Protein AF-A0A960VR38-F1 (afdb_monomer_lite)

Secondary structure (DSSP, 8-state):
----SHHHHHHHHHHHHHHHHHTT--B-HHHHHHHHT--HHHHHHHHHTT-S-GGGB--HHHHHHHHHHHHHHHHHHHHHH-----------------------

Radius of gyration: 27.49 Å; chains: 1; bounding box: 58×76×52 Å

Foldseek 3Di:
DDQPDLVSLLVQLVVVLVVCVVVVHAAALVRSCVVSVPDSVSVVVCLVVVVDDLVSHPDPVSVVVVVVVVVVVVVVVVVVVPPPPDDDDDPDDDDPDDDDDDDD

pLDDT: mean 75.46, std 16.1, range [42.16, 93.69]

Structure (mmCIF, N/CA/C/O backbone):
data_AF-A0A960VR38-F1
#
_entry.id   AF-A0A960VR38-F1
#
loop_
_atom_site.group_PDB
_atom_site.id
_atom_site.type_symbol
_atom_site.label_atom_id
_atom_site.label_alt_id
_atom_site.label_comp_id
_atom_site.label_asym_id
_atom_site.label_entity_id
_atom_site.label_seq_id
_atom_site.pdbx_PDB_ins_code
_atom_site.Cartn_x
_atom_site.Cartn_y
_atom_site.Cartn_z
_atom_site.occupancy
_atom_site.B_iso_or_equiv
_atom_site.auth_seq_id
_atom_site.auth_comp_id
_atom_site.auth_asym_id
_atom_site.auth_atom_id
_atom_site.pdbx_PDB_model_num
ATOM 1 N N . MET A 1 1 ? 5.963 18.572 -8.822 1.00 54.88 1 MET A N 1
ATOM 2 C CA . MET A 1 1 ? 4.547 18.252 -9.107 1.00 54.88 1 MET A CA 1
ATOM 3 C C . MET A 1 1 ? 3.720 18.772 -7.946 1.00 54.88 1 MET A C 1
ATOM 5 O O . MET A 1 1 ? 3.978 18.352 -6.828 1.00 54.88 1 MET A O 1
ATOM 9 N N . GLU A 1 2 ? 2.784 19.692 -8.176 1.00 61.66 2 GLU A N 1
ATOM 10 C CA . GLU A 1 2 ? 1.791 20.057 -7.157 1.00 61.66 2 GLU A CA 1
ATOM 11 C C . GLU A 1 2 ? 0.572 19.142 -7.289 1.00 61.66 2 GLU A C 1
ATOM 13 O O . GLU A 1 2 ? 0.011 18.993 -8.374 1.00 61.66 2 GLU A O 1
ATOM 18 N N . PHE A 1 3 ? 0.166 18.504 -6.191 1.00 67.44 3 PHE A N 1
ATOM 19 C CA . PHE A 1 3 ? -1.055 17.703 -6.147 1.00 67.44 3 PHE A CA 1
ATOM 20 C C . PHE A 1 3 ? -2.203 18.573 -5.634 1.00 67.44 3 PHE A C 1
ATOM 22 O O . PHE A 1 3 ? -2.229 18.922 -4.456 1.00 67.44 3 PHE A O 1
ATOM 29 N N . SER A 1 4 ? -3.187 18.865 -6.484 1.00 66.81 4 SER A N 1
ATOM 30 C CA . SER A 1 4 ? -4.321 19.749 -6.163 1.00 66.81 4 SER A CA 1
ATOM 31 C C . SER A 1 4 ? -5.341 19.161 -5.166 1.00 66.81 4 SER A C 1
ATOM 33 O O . SER A 1 4 ? -6.364 19.783 -4.897 1.00 66.81 4 SER A O 1
ATOM 35 N N . GLY A 1 5 ? -5.098 17.969 -4.601 1.00 77.44 5 GLY A N 1
ATOM 36 C CA . GLY A 1 5 ? -5.953 17.380 -3.568 1.00 77.44 5 GLY A CA 1
ATOM 37 C C . GLY A 1 5 ? -5.690 15.894 -3.273 1.00 77.44 5 GLY A C 1
ATOM 38 O O . GLY A 1 5 ? -4.883 15.247 -3.946 1.00 77.44 5 GLY A O 1
ATOM 39 N N . PRO A 1 6 ? -6.395 15.310 -2.281 1.00 79.38 6 PRO A N 1
ATOM 40 C CA . PRO A 1 6 ? -6.220 13.908 -1.883 1.00 79.38 6 PRO A CA 1
ATOM 41 C C . PRO A 1 6 ? -6.603 12.914 -2.992 1.00 79.38 6 PRO A C 1
ATOM 43 O O . PRO A 1 6 ? -5.994 11.853 -3.112 1.00 79.38 6 PRO A O 1
ATOM 46 N N . LYS A 1 7 ? -7.564 13.265 -3.858 1.00 82.88 7 LYS A N 1
ATOM 47 C CA . LYS A 1 7 ? -7.958 12.428 -5.005 1.00 82.88 7 LYS A CA 1
ATOM 48 C C . LYS A 1 7 ? -6.848 12.302 -6.054 1.00 82.88 7 LYS A C 1
ATOM 50 O O . LYS A 1 7 ? -6.682 11.223 -6.618 1.00 82.88 7 LYS A O 1
ATOM 55 N N . ASP A 1 8 ? -6.075 13.362 -6.287 1.00 88.12 8 ASP A N 1
ATOM 56 C CA . ASP A 1 8 ? -4.945 13.340 -7.224 1.00 88.12 8 ASP A CA 1
ATOM 57 C C . ASP A 1 8 ? -3.790 12.490 -6.697 1.00 88.12 8 ASP A C 1
ATOM 59 O O . ASP A 1 8 ? -3.260 11.662 -7.437 1.00 88.12 8 ASP A O 1
ATOM 63 N N . LYS A 1 9 ? -3.479 12.605 -5.400 1.00 89.38 9 LYS A N 1
ATOM 64 C CA . LYS A 1 9 ? -2.496 11.740 -4.728 1.00 89.38 9 LYS A CA 1
ATOM 65 C C . LYS A 1 9 ? -2.875 10.264 -4.846 1.00 89.38 9 LYS A C 1
ATOM 67 O O . LYS A 1 9 ? -2.063 9.451 -5.275 1.00 89.38 9 LYS A O 1
ATOM 72 N N . LEU A 1 10 ? -4.132 9.922 -4.554 1.00 91.25 10 LEU A N 1
ATOM 73 C CA . LEU A 1 10 ? -4.627 8.550 -4.683 1.00 91.25 10 LEU A CA 1
ATOM 74 C C . LEU A 1 10 ? -4.523 8.028 -6.123 1.00 91.25 10 LEU A C 1
ATOM 76 O O . LEU A 1 10 ? -4.101 6.894 -6.342 1.00 91.25 10 LEU A O 1
ATOM 80 N N . ARG A 1 11 ? -4.916 8.843 -7.110 1.00 92.56 11 ARG A N 1
ATOM 81 C CA . ARG A 1 11 ? -4.829 8.483 -8.533 1.00 92.56 11 ARG A CA 1
ATOM 82 C C . ARG A 1 11 ? -3.384 8.202 -8.938 1.00 92.56 11 ARG A C 1
ATOM 84 O O . ARG A 1 11 ? -3.119 7.208 -9.605 1.00 92.56 11 ARG A O 1
ATOM 91 N N . HIS A 1 12 ? -2.463 9.054 -8.499 1.00 92.31 12 HIS A N 1
ATOM 92 C CA . HIS A 1 12 ? -1.040 8.911 -8.769 1.00 92.31 12 HIS A CA 1
ATOM 93 C C . HIS A 1 12 ? -0.462 7.623 -8.163 1.00 92.31 12 HIS A C 1
ATOM 95 O O . HIS A 1 12 ? 0.145 6.836 -8.886 1.00 92.31 12 HIS A O 1
ATOM 101 N N . LEU A 1 13 ? -0.748 7.347 -6.884 1.00 91.94 13 LEU A N 1
ATOM 102 C CA . LEU A 1 13 ? -0.332 6.111 -6.207 1.00 91.94 13 LEU A CA 1
ATOM 103 C C . LEU A 1 13 ? -0.855 4.861 -6.928 1.00 91.94 13 LEU A C 1
ATOM 105 O O . LEU A 1 13 ? -0.105 3.915 -7.159 1.00 91.94 13 LEU A O 1
ATOM 109 N N . LYS A 1 14 ? -2.129 4.866 -7.341 1.00 92.38 14 LYS A N 1
ATOM 110 C CA . LYS A 1 14 ? -2.731 3.750 -8.088 1.00 92.38 14 LYS A CA 1
ATOM 111 C C . LYS A 1 14 ? -2.063 3.508 -9.435 1.00 92.38 14 LYS A C 1
ATOM 113 O O . LYS A 1 14 ? -1.894 2.351 -9.809 1.00 92.38 14 LYS A O 1
ATOM 118 N N . ASN A 1 15 ? -1.702 4.569 -10.152 1.00 93.69 15 ASN A N 1
ATOM 119 C CA . ASN A 1 15 ? -0.999 4.435 -11.424 1.00 93.69 15 ASN A CA 1
ATOM 120 C C . ASN A 1 15 ? 0.372 3.787 -11.216 1.00 93.69 15 ASN A C 1
ATOM 122 O O . ASN A 1 15 ? 0.649 2.777 -11.850 1.00 93.69 15 ASN A O 1
ATOM 126 N N . ILE A 1 16 ? 1.161 4.270 -10.248 1.00 92.44 16 ILE A N 1
ATOM 127 C CA . ILE A 1 16 ? 2.477 3.691 -9.936 1.00 92.44 16 ILE A CA 1
ATOM 128 C C . ILE A 1 16 ? 2.356 2.206 -9.577 1.00 92.44 16 ILE A C 1
ATOM 130 O O . ILE A 1 16 ? 3.111 1.383 -10.096 1.00 92.44 16 ILE A O 1
ATOM 134 N N . LEU A 1 17 ? 1.402 1.850 -8.713 1.00 91.38 17 LEU A N 1
ATOM 135 C CA . LEU A 1 17 ? 1.174 0.459 -8.321 1.00 91.38 17 LEU A CA 1
ATOM 136 C C . LEU A 1 17 ? 0.756 -0.409 -9.511 1.00 91.38 17 LEU A C 1
ATOM 138 O O . LEU A 1 17 ? 1.285 -1.504 -9.676 1.00 91.38 17 LEU A O 1
ATOM 142 N N . ARG A 1 18 ? -0.145 0.083 -10.370 1.00 91.56 18 ARG A N 1
ATOM 143 C CA . ARG A 1 18 ? -0.559 -0.621 -11.592 1.00 91.56 18 ARG A CA 1
ATOM 144 C C . ARG A 1 18 ? 0.621 -0.836 -12.540 1.00 91.56 18 ARG A C 1
ATOM 146 O O . ARG A 1 18 ? 0.787 -1.943 -13.041 1.00 91.56 18 ARG A O 1
ATOM 153 N N . ASP A 1 19 ? 1.425 0.196 -12.775 1.00 92.06 19 ASP A N 1
ATOM 154 C CA . ASP A 1 19 ? 2.575 0.133 -13.678 1.00 92.06 19 ASP A CA 1
ATOM 155 C C . ASP A 1 19 ? 3.654 -0.828 -13.163 1.00 92.06 19 ASP A C 1
ATOM 157 O O . ASP A 1 19 ? 4.266 -1.551 -13.948 1.00 92.06 19 ASP A O 1
ATOM 161 N N . ASN A 1 20 ? 3.879 -0.878 -11.847 1.00 90.31 20 ASN A N 1
ATOM 162 C CA . ASN A 1 20 ? 4.813 -1.833 -11.247 1.00 90.31 20 ASN A CA 1
ATOM 163 C C . ASN A 1 20 ? 4.262 -3.260 -11.277 1.00 90.31 20 ASN A C 1
ATOM 165 O O . ASN A 1 20 ? 4.976 -4.171 -11.694 1.00 90.31 20 ASN A O 1
ATOM 169 N N . ALA A 1 21 ? 2.979 -3.446 -10.958 1.00 88.06 21 ALA A N 1
ATOM 170 C CA . ALA A 1 21 ? 2.326 -4.747 -11.048 1.00 88.06 21 ALA A CA 1
ATOM 171 C C . ALA A 1 21 ? 2.357 -5.305 -12.482 1.00 88.06 21 ALA A C 1
ATOM 173 O O . ALA A 1 21 ? 2.615 -6.491 -12.671 1.00 88.06 21 ALA A O 1
ATOM 174 N N . ALA A 1 22 ? 2.181 -4.454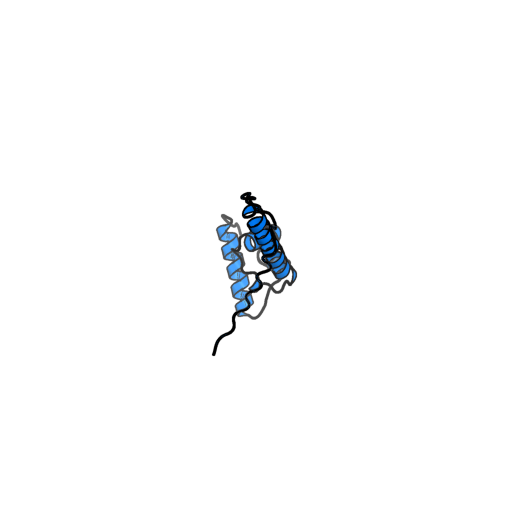 -13.500 1.00 89.38 22 ALA A N 1
ATOM 175 C CA . ALA A 1 22 ? 2.302 -4.842 -14.908 1.00 89.38 22 ALA A CA 1
ATOM 176 C C . ALA A 1 22 ? 3.719 -5.314 -15.286 1.00 89.38 22 ALA A C 1
ATOM 178 O O . ALA A 1 22 ? 3.878 -6.127 -16.193 1.00 89.38 22 ALA A O 1
ATOM 179 N N . LYS A 1 23 ? 4.745 -4.836 -14.572 1.00 90.19 23 LYS A N 1
ATOM 180 C CA . LYS A 1 23 ? 6.141 -5.283 -14.705 1.00 90.19 23 LYS A CA 1
ATOM 181 C C . LYS A 1 23 ? 6.462 -6.512 -13.845 1.00 90.19 23 LYS A C 1
ATOM 183 O O . LYS A 1 23 ? 7.601 -6.962 -13.855 1.00 90.19 23 LYS A O 1
ATOM 188 N N . GLY A 1 24 ? 5.490 -7.038 -13.094 1.00 87.31 24 GLY A N 1
ATOM 189 C CA . GLY A 1 24 ? 5.690 -8.136 -12.144 1.00 87.31 24 GLY A CA 1
ATOM 190 C C . GLY A 1 24 ? 6.390 -7.720 -10.847 1.00 87.31 24 GLY A C 1
ATOM 191 O O . GLY A 1 24 ? 6.782 -8.584 -10.067 1.00 87.31 24 GLY A O 1
ATOM 192 N N . ASN A 1 25 ? 6.532 -6.416 -10.599 1.00 89.56 25 ASN A N 1
ATOM 193 C CA . ASN A 1 25 ? 7.172 -5.885 -9.403 1.00 89.56 25 ASN A CA 1
ATOM 194 C C . ASN A 1 25 ? 6.112 -5.433 -8.400 1.00 89.56 25 ASN A C 1
ATOM 196 O O . ASN A 1 25 ? 5.184 -4.698 -8.735 1.00 89.56 25 ASN A O 1
ATOM 200 N N . MET A 1 26 ? 6.280 -5.837 -7.147 1.00 87.69 26 MET A N 1
ATOM 201 C CA . MET A 1 26 ? 5.484 -5.333 -6.032 1.00 87.69 26 MET A CA 1
ATOM 202 C C . MET A 1 26 ? 6.333 -4.361 -5.222 1.00 87.69 26 MET A C 1
ATOM 204 O O . MET A 1 26 ? 7.496 -4.646 -4.940 1.00 87.69 26 MET A O 1
ATOM 208 N N . LEU A 1 27 ? 5.749 -3.220 -4.862 1.00 89.75 27 LEU A N 1
ATOM 209 C CA . LEU A 1 27 ? 6.434 -2.182 -4.097 1.00 89.75 27 LEU A CA 1
ATOM 210 C C . LEU A 1 27 ? 6.132 -2.316 -2.607 1.00 89.75 27 LEU A C 1
ATOM 212 O O . LEU A 1 27 ? 5.034 -2.726 -2.217 1.00 89.75 27 LEU A O 1
ATOM 216 N N . THR A 1 28 ? 7.096 -1.923 -1.786 1.00 90.62 28 THR A N 1
ATOM 217 C CA . THR A 1 28 ? 6.870 -1.662 -0.364 1.00 90.62 28 THR A CA 1
ATOM 218 C C . THR A 1 28 ? 6.284 -0.263 -0.154 1.00 90.62 28 THR A C 1
ATOM 220 O O . THR A 1 28 ? 6.339 0.589 -1.046 1.00 90.62 28 THR A O 1
ATOM 223 N N . ILE A 1 29 ? 5.714 0.000 1.024 1.00 90.31 29 ILE A N 1
ATOM 224 C CA . ILE A 1 29 ? 5.254 1.346 1.419 1.00 90.31 29 ILE A CA 1
ATOM 225 C C . ILE A 1 29 ? 6.371 2.395 1.261 1.00 90.31 29 ILE A C 1
ATOM 227 O O . ILE A 1 29 ? 6.135 3.367 0.538 1.00 90.31 29 ILE A O 1
ATOM 231 N N . PRO A 1 30 ? 7.579 2.207 1.842 1.00 90.75 30 PRO A N 1
ATOM 232 C CA . PRO A 1 30 ? 8.655 3.187 1.708 1.00 90.75 30 PRO A CA 1
ATOM 233 C C . PRO A 1 30 ? 9.081 3.390 0.250 1.00 90.75 30 PRO A C 1
ATOM 235 O O . PRO A 1 30 ? 9.252 4.527 -0.177 1.00 90.75 30 PRO A O 1
ATOM 238 N N . GLN A 1 31 ? 9.137 2.331 -0.565 1.00 92.06 31 GLN A N 1
ATOM 239 C CA . GLN A 1 31 ? 9.441 2.474 -1.995 1.00 92.06 31 GLN A CA 1
ATOM 240 C C . GLN A 1 31 ? 8.376 3.289 -2.732 1.00 92.06 31 GLN A C 1
ATOM 242 O O . GLN A 1 31 ? 8.695 4.144 -3.558 1.00 92.06 31 GLN A O 1
ATOM 247 N N . LEU A 1 32 ? 7.096 3.035 -2.451 1.00 91.50 32 LEU A N 1
ATOM 248 C CA . LEU A 1 32 ? 6.009 3.797 -3.055 1.00 91.50 32 LEU A CA 1
ATOM 249 C C . LEU A 1 32 ? 6.065 5.270 -2.629 1.00 91.50 32 LEU A C 1
ATOM 251 O O . LEU A 1 32 ? 5.828 6.147 -3.459 1.00 91.50 32 LEU A O 1
ATOM 255 N N . SER A 1 33 ? 6.400 5.542 -1.370 1.00 93.06 33 SER A N 1
ATOM 256 C CA . SER A 1 33 ? 6.587 6.886 -0.818 1.00 93.06 33 SER A CA 1
ATOM 257 C C . SER A 1 33 ? 7.726 7.634 -1.502 1.00 93.06 33 SER A C 1
ATOM 259 O O . SER A 1 33 ? 7.520 8.744 -1.994 1.00 93.06 33 SER A O 1
ATOM 261 N N . GLU A 1 34 ? 8.883 6.991 -1.669 1.00 92.69 34 GLU A N 1
ATOM 262 C CA . GLU A 1 34 ? 10.028 7.560 -2.384 1.00 92.69 34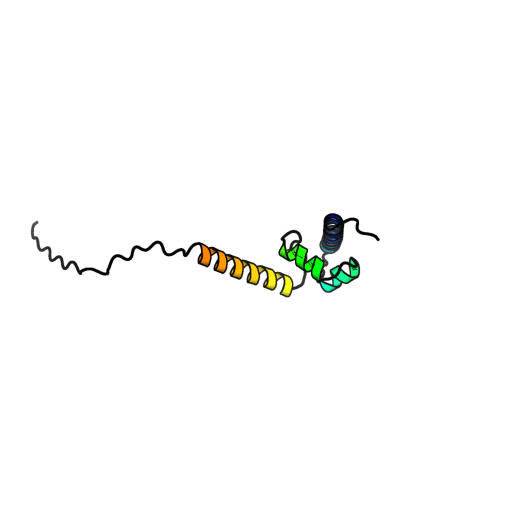 GLU A CA 1
ATOM 263 C C . GLU A 1 34 ? 9.703 7.870 -3.852 1.00 92.69 34 GLU A C 1
ATOM 265 O O . GLU A 1 34 ? 9.987 8.968 -4.336 1.00 92.69 34 GLU A O 1
ATOM 270 N N . ILE A 1 35 ? 9.057 6.939 -4.564 1.00 91.38 35 ILE A N 1
ATOM 271 C CA . ILE A 1 35 ? 8.723 7.112 -5.988 1.00 91.38 35 ILE A CA 1
ATOM 272 C C . ILE A 1 35 ? 7.662 8.199 -6.180 1.00 91.38 35 ILE A C 1
ATOM 274 O O . ILE A 1 35 ? 7.762 9.022 -7.089 1.00 91.38 35 ILE A O 1
ATOM 278 N N . SER A 1 36 ? 6.623 8.188 -5.346 1.00 89.50 36 SER A N 1
ATOM 279 C CA . SER A 1 36 ? 5.487 9.105 -5.480 1.00 89.50 36 SER A CA 1
ATOM 280 C C . SER A 1 36 ? 5.715 10.464 -4.821 1.00 89.50 36 SER A C 1
ATOM 282 O O . SER A 1 36 ? 4.929 11.385 -5.052 1.00 89.50 36 SER A O 1
ATOM 284 N N . GLN A 1 37 ? 6.763 10.594 -3.998 1.00 91.12 37 GLN A N 1
ATOM 285 C CA . GLN A 1 37 ? 7.015 11.750 -3.132 1.00 91.12 37 GLN A CA 1
ATOM 286 C C . GLN A 1 37 ? 5.810 12.060 -2.216 1.00 91.12 37 GLN A C 1
ATOM 288 O O . GLN A 1 37 ? 5.544 13.212 -1.864 1.00 91.12 37 GLN A O 1
ATOM 293 N N . ILE A 1 38 ? 5.040 11.029 -1.852 1.00 89.62 38 ILE A N 1
ATOM 294 C CA . ILE A 1 38 ? 3.899 11.109 -0.936 1.00 89.62 38 ILE A CA 1
ATOM 295 C C . ILE A 1 38 ? 4.288 10.379 0.342 1.00 89.62 38 ILE A C 1
A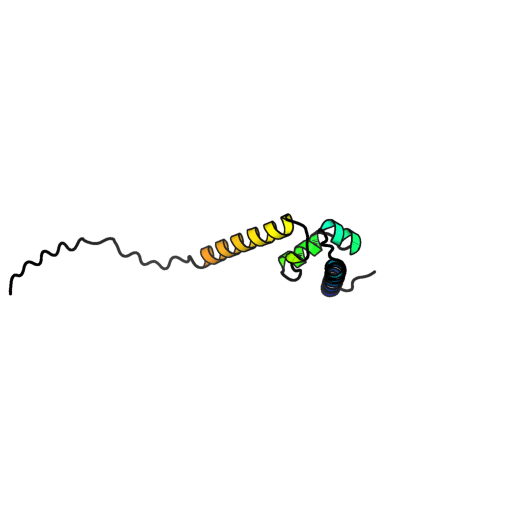TOM 297 O O . ILE A 1 38 ? 4.560 9.189 0.303 1.00 89.62 38 ILE A O 1
ATOM 301 N N . GLY A 1 39 ? 4.256 11.081 1.476 1.00 90.56 39 GLY A N 1
ATOM 302 C CA . GLY A 1 39 ? 4.670 10.504 2.753 1.00 90.56 39 GLY A CA 1
ATOM 303 C C . GLY A 1 39 ? 3.874 9.259 3.157 1.00 90.56 39 GLY A C 1
ATOM 304 O O . GLY A 1 39 ? 2.665 9.168 2.912 1.00 90.56 39 GLY A O 1
ATOM 305 N N . ASP A 1 40 ? 4.555 8.345 3.851 1.00 90.56 40 ASP A N 1
ATOM 306 C CA . ASP A 1 40 ? 4.030 7.036 4.259 1.00 90.56 40 ASP A CA 1
ATOM 307 C C . ASP A 1 40 ? 2.695 7.148 4.996 1.00 90.56 40 ASP A C 1
ATOM 309 O O . ASP A 1 40 ? 1.780 6.368 4.747 1.00 90.56 40 ASP A O 1
ATOM 313 N N . THR A 1 41 ? 2.543 8.161 5.855 1.00 89.69 41 THR A N 1
ATOM 314 C CA . THR A 1 41 ? 1.307 8.429 6.604 1.00 89.69 41 THR A CA 1
ATOM 315 C C . THR A 1 41 ? 0.087 8.513 5.690 1.00 89.69 41 THR A C 1
ATOM 317 O O . THR A 1 41 ? -0.935 7.896 5.969 1.00 89.69 41 THR A O 1
ATOM 320 N N . VAL A 1 42 ? 0.201 9.219 4.564 1.00 90.25 42 VAL A N 1
ATOM 321 C CA . VAL A 1 42 ? -0.908 9.404 3.616 1.00 90.25 42 VAL A CA 1
ATOM 322 C C . VAL A 1 42 ? -1.213 8.097 2.878 1.00 90.25 42 VAL A C 1
ATOM 324 O O . VAL A 1 42 ? -2.373 7.771 2.626 1.00 90.25 42 VAL A O 1
ATOM 327 N N . ILE A 1 43 ? -0.181 7.317 2.547 1.00 90.81 43 ILE A N 1
ATOM 328 C CA . ILE A 1 43 ? -0.342 5.994 1.928 1.00 90.81 43 ILE A CA 1
ATOM 329 C C . ILE A 1 43 ? -1.078 5.058 2.895 1.00 90.81 43 ILE A C 1
ATOM 331 O O . ILE A 1 43 ? -2.056 4.412 2.507 1.00 90.81 43 ILE A O 1
ATOM 335 N N . TRP A 1 44 ? -0.672 5.050 4.168 1.00 89.00 44 TRP A N 1
ATOM 336 C CA . TRP A 1 44 ? -1.349 4.314 5.228 1.00 89.00 44 TRP A CA 1
ATOM 337 C C . TRP A 1 44 ? -2.801 4.751 5.389 1.00 89.00 44 TRP A C 1
ATOM 339 O O . TRP A 1 44 ? -3.665 3.886 5.487 1.00 89.00 44 TRP A O 1
ATOM 349 N N . GLU A 1 45 ? -3.114 6.048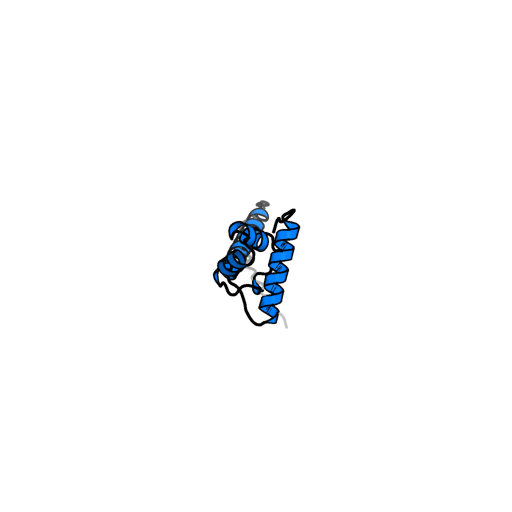 5.349 1.00 90.38 45 GLU A N 1
ATOM 350 C CA . GLU A 1 45 ? -4.501 6.532 5.390 1.00 90.38 45 GLU A CA 1
ATOM 351 C C . GLU A 1 45 ? -5.356 5.963 4.250 1.00 90.38 45 GLU A C 1
ATOM 353 O O . GLU A 1 45 ? -6.483 5.524 4.491 1.00 90.38 45 GLU A O 1
ATOM 358 N N . PHE A 1 46 ? -4.821 5.895 3.027 1.00 90.69 46 PHE A N 1
ATOM 359 C CA . PHE A 1 46 ? -5.535 5.330 1.879 1.00 90.69 46 PHE A CA 1
ATOM 360 C C . PHE A 1 46 ? -5.705 3.810 1.938 1.00 90.69 46 PHE A C 1
ATOM 362 O O . PHE A 1 46 ? -6.732 3.283 1.502 1.00 90.69 46 PHE A O 1
ATOM 369 N N . ILE A 1 47 ? -4.729 3.087 2.485 1.00 88.88 47 ILE A N 1
ATOM 370 C CA . ILE A 1 47 ? -4.872 1.653 2.775 1.00 88.88 47 ILE A CA 1
ATOM 371 C C . ILE A 1 47 ? -5.946 1.460 3.844 1.00 88.88 47 ILE A C 1
ATOM 373 O O . ILE A 1 47 ? -6.834 0.614 3.735 1.00 88.88 47 ILE A O 1
ATOM 377 N N . ASN A 1 48 ? -5.904 2.305 4.867 1.00 85.62 48 ASN A N 1
ATOM 378 C CA . ASN A 1 48 ? -6.781 2.241 6.016 1.00 85.62 48 ASN A CA 1
ATOM 379 C C . ASN A 1 48 ? -8.241 2.589 5.689 1.00 85.62 48 ASN A C 1
ATOM 381 O O . ASN A 1 48 ? -9.161 2.070 6.332 1.00 85.62 48 ASN A O 1
ATOM 385 N N . SER A 1 49 ? -8.452 3.451 4.691 1.00 86.94 49 SER A N 1
ATOM 386 C CA . SER A 1 49 ? -9.761 3.779 4.124 1.00 86.94 49 SER A CA 1
ATOM 387 C C . SER A 1 49 ? -10.255 2.740 3.107 1.00 86.94 49 SER A C 1
ATOM 389 O O . SER A 1 49 ? -11.410 2.804 2.692 1.00 86.94 49 SER A O 1
ATOM 391 N N . GLY A 1 50 ? -9.415 1.770 2.720 1.00 85.31 50 GLY A N 1
ATOM 392 C CA . GLY A 1 50 ? -9.722 0.756 1.706 1.00 85.31 50 GLY A CA 1
ATOM 393 C C . GLY A 1 50 ? -9.664 1.276 0.268 1.00 85.31 50 GLY A C 1
ATOM 394 O O . GLY A 1 50 ? -10.163 0.626 -0.646 1.00 85.31 50 GLY A O 1
ATOM 395 N N . GLN A 1 51 ? -9.086 2.459 0.049 1.00 88.94 51 GLN A N 1
ATOM 396 C CA . GLN A 1 51 ? -8.953 3.057 -1.278 1.00 88.94 51 GLN A CA 1
ATOM 397 C C . GLN A 1 51 ? -7.744 2.521 -2.053 1.00 88.94 51 GLN A C 1
ATOM 399 O O . GLN A 1 51 ? -7.767 2.568 -3.288 1.00 88.94 51 GLN A O 1
ATOM 404 N N . LEU A 1 52 ? -6.724 2.019 -1.351 1.00 88.38 52 LEU A N 1
ATOM 405 C CA . LEU A 1 52 ? -5.594 1.270 -1.904 1.00 88.38 52 LEU A CA 1
ATOM 406 C C . LEU A 1 52 ? -5.722 -0.215 -1.570 1.00 88.38 52 LEU A C 1
ATOM 408 O O . LEU A 1 52 ? -6.061 -0.581 -0.445 1.00 88.38 52 LEU A O 1
ATOM 412 N N . ASP A 1 53 ? -5.436 -1.060 -2.558 1.00 84.06 53 ASP A N 1
ATOM 413 C CA . ASP A 1 53 ? -5.511 -2.506 -2.396 1.00 84.06 53 ASP A CA 1
ATOM 414 C C . ASP A 1 53 ? -4.204 -3.043 -1.806 1.00 84.06 53 ASP A C 1
ATOM 416 O O . ASP A 1 53 ? -3.135 -2.911 -2.405 1.00 84.06 53 ASP A O 1
ATOM 420 N N . VAL A 1 54 ? -4.303 -3.668 -0.634 1.00 82.38 54 VAL A N 1
ATOM 421 C CA . VAL A 1 54 ? -3.167 -4.268 0.077 1.00 82.38 54 VAL A CA 1
ATOM 422 C C . VAL A 1 54 ? -2.471 -5.379 -0.704 1.00 82.38 54 VAL A C 1
ATOM 424 O O . VAL A 1 54 ? -1.296 -5.626 -0.463 1.00 82.38 54 VAL A O 1
ATOM 427 N N . ALA A 1 55 ? -3.151 -6.032 -1.653 1.00 81.31 55 ALA A N 1
ATOM 428 C CA . ALA A 1 55 ? -2.542 -7.057 -2.500 1.00 81.31 55 ALA A CA 1
ATOM 429 C C . ALA A 1 55 ? -1.538 -6.482 -3.514 1.00 81.31 55 ALA A C 1
ATOM 431 O O . ALA A 1 55 ? -0.801 -7.241 -4.138 1.00 81.31 55 ALA A O 1
ATOM 432 N N . SER A 1 56 ? -1.503 -5.155 -3.678 1.00 80.19 56 SER A N 1
ATOM 433 C CA . SER A 1 56 ? -0.562 -4.471 -4.576 1.00 80.19 56 SER A CA 1
ATOM 434 C C . SER A 1 56 ? 0.821 -4.261 -3.948 1.00 80.19 56 SER A C 1
ATOM 436 O O . SER A 1 56 ? 1.728 -3.781 -4.626 1.00 80.19 56 SER A O 1
ATOM 438 N N . PHE A 1 57 ? 0.976 -4.592 -2.664 1.00 84.94 57 PHE A N 1
ATOM 439 C CA . PHE A 1 57 ? 2.196 -4.379 -1.892 1.00 84.94 57 PHE A CA 1
ATOM 440 C C . PHE A 1 57 ? 2.883 -5.709 -1.577 1.00 84.94 57 PHE A C 1
ATOM 442 O O . PHE A 1 57 ? 2.212 -6.712 -1.327 1.00 84.94 57 PHE A O 1
ATOM 449 N N . SER A 1 58 ? 4.219 -5.708 -1.536 1.00 82.81 58 SER A N 1
ATOM 450 C CA . SER A 1 58 ? 4.991 -6.879 -1.080 1.00 82.81 58 SER A CA 1
ATOM 451 C C . SER A 1 58 ? 5.158 -6.934 0.442 1.00 82.81 58 SER A C 1
ATOM 453 O O . SER A 1 58 ? 5.643 -7.936 0.965 1.00 82.81 58 SER A O 1
ATOM 455 N N . ASP A 1 59 ? 4.725 -5.892 1.160 1.00 80.31 59 ASP A N 1
ATOM 456 C CA . ASP A 1 59 ? 4.892 -5.783 2.607 1.00 80.31 59 ASP A CA 1
ATOM 457 C C . ASP A 1 59 ? 3.976 -6.747 3.382 1.00 80.31 59 ASP A C 1
ATOM 459 O O . ASP A 1 59 ? 2.742 -6.612 3.344 1.00 80.31 59 ASP A O 1
ATOM 463 N N . PRO A 1 60 ? 4.540 -7.681 4.173 1.00 78.81 60 PRO A N 1
ATOM 464 C CA . PRO A 1 60 ? 3.746 -8.516 5.067 1.00 78.81 60 PRO A CA 1
ATOM 465 C C . PRO A 1 60 ? 3.052 -7.682 6.154 1.00 78.81 60 PRO A C 1
ATOM 467 O O . PRO A 1 60 ? 1.934 -8.012 6.548 1.00 78.81 60 PRO A O 1
ATOM 470 N N . GLU A 1 61 ? 3.652 -6.566 6.580 1.00 80.62 61 GLU A N 1
ATOM 471 C CA . GLU A 1 61 ? 3.082 -5.654 7.580 1.00 80.62 61 GLU A CA 1
ATOM 472 C C . GLU A 1 61 ? 1.779 -5.005 7.106 1.00 80.62 61 GLU A C 1
ATOM 474 O O . GLU A 1 61 ? 0.835 -4.865 7.881 1.00 80.62 61 GLU A O 1
ATOM 479 N N . VAL A 1 62 ? 1.675 -4.675 5.816 1.00 80.25 62 VAL A N 1
ATOM 480 C CA . VAL A 1 62 ? 0.451 -4.114 5.224 1.00 80.25 62 VAL A CA 1
ATOM 481 C C . VAL A 1 62 ? -0.693 -5.129 5.285 1.00 80.25 62 VAL A C 1
ATOM 483 O O . VAL A 1 62 ? -1.838 -4.779 5.597 1.00 80.25 62 VAL A O 1
ATOM 486 N N . ARG A 1 63 ? -0.389 -6.410 5.038 1.00 76.25 63 ARG A N 1
ATOM 487 C CA . ARG A 1 63 ? -1.366 -7.503 5.146 1.00 76.25 63 ARG A CA 1
ATOM 488 C C . ARG A 1 63 ? -1.771 -7.731 6.603 1.00 76.25 63 ARG A C 1
ATOM 490 O O . ARG A 1 63 ? -2.969 -7.824 6.880 1.00 76.25 63 ARG A O 1
ATOM 497 N N . ASP A 1 64 ? -0.807 -7.776 7.522 1.00 81.06 64 ASP A N 1
ATOM 498 C CA . ASP A 1 64 ? -1.069 -8.001 8.948 1.00 81.06 64 ASP A CA 1
ATOM 499 C C . ASP A 1 64 ? -1.883 -6.855 9.565 1.00 81.06 64 ASP A C 1
ATOM 501 O O . ASP A 1 64 ? -2.897 -7.096 10.222 1.00 81.06 64 ASP A O 1
ATOM 505 N N . PHE A 1 65 ? -1.542 -5.604 9.241 1.00 78.50 65 PHE A N 1
ATOM 506 C CA . PHE A 1 65 ? -2.247 -4.408 9.702 1.00 78.50 65 PHE A CA 1
ATOM 507 C C . PHE A 1 65 ? -3.741 -4.444 9.353 1.00 78.50 65 PHE A C 1
ATOM 509 O O . PHE A 1 65 ? -4.595 -4.237 10.220 1.00 78.50 65 PHE A O 1
ATOM 516 N N . VAL A 1 66 ? -4.094 -4.769 8.104 1.00 72.75 66 VAL A N 1
ATOM 517 C CA . VAL A 1 66 ? -5.505 -4.830 7.685 1.00 72.75 66 VAL A CA 1
ATOM 518 C C . VAL A 1 66 ? -6.239 -6.017 8.307 1.00 72.75 66 VAL A C 1
ATOM 520 O O . VAL A 1 66 ? -7.401 -5.874 8.699 1.00 72.75 66 VAL A O 1
ATOM 523 N N . VAL A 1 67 ? -5.591 -7.177 8.450 1.00 76.81 67 VAL A N 1
ATOM 524 C CA . VAL A 1 67 ? -6.189 -8.352 9.109 1.00 76.81 67 VAL A CA 1
ATOM 525 C C . VAL A 1 67 ? -6.433 -8.082 10.594 1.00 76.81 67 VAL A C 1
ATOM 527 O O . VAL A 1 67 ? -7.531 -8.353 11.091 1.00 76.81 67 VAL A O 1
ATOM 530 N N . LYS A 1 68 ? -5.455 -7.500 11.294 1.00 77.38 68 LYS A N 1
ATOM 531 C CA . LYS A 1 68 ? -5.559 -7.111 12.703 1.00 77.38 68 LYS A CA 1
ATOM 532 C C . LYS A 1 68 ? -6.689 -6.105 12.905 1.00 77.38 68 LYS A C 1
ATOM 534 O O . LYS A 1 68 ? -7.580 -6.350 13.715 1.00 77.38 68 LYS A O 1
ATOM 539 N N . ARG A 1 69 ? -6.757 -5.063 12.072 1.00 70.44 69 ARG A N 1
ATOM 540 C CA . ARG A 1 69 ? -7.812 -4.046 12.164 1.00 70.44 69 ARG A CA 1
ATOM 541 C C . ARG A 1 69 ? -9.204 -4.581 11.821 1.00 70.44 69 ARG A C 1
ATOM 543 O O . ARG A 1 69 ? -10.182 -4.193 12.455 1.00 70.44 69 ARG A O 1
ATOM 550 N N . ARG A 1 70 ? -9.329 -5.482 10.835 1.00 67.62 70 ARG A N 1
ATOM 551 C CA . ARG A 1 70 ? -10.603 -6.175 10.547 1.00 67.62 70 ARG A CA 1
ATOM 552 C C . ARG A 1 70 ? -11.060 -7.000 11.746 1.00 67.62 70 ARG A C 1
ATOM 554 O O . ARG A 1 70 ? -12.238 -6.952 12.090 1.00 67.62 70 ARG A O 1
ATOM 561 N N . ARG A 1 71 ? -10.144 -7.718 12.403 1.00 69.50 71 ARG A N 1
ATOM 562 C CA . ARG A 1 71 ? -10.445 -8.471 13.630 1.00 69.50 71 ARG A CA 1
ATOM 563 C C . ARG A 1 71 ? -10.886 -7.552 14.769 1.00 69.50 71 ARG A C 1
ATOM 565 O O . ARG A 1 71 ? -11.839 -7.893 15.460 1.00 69.50 71 ARG A O 1
ATOM 572 N N . GLU A 1 72 ? -10.254 -6.395 14.945 1.00 70.94 72 GLU A N 1
ATOM 573 C CA . GLU A 1 72 ? -10.652 -5.416 15.968 1.00 70.94 72 GLU A CA 1
ATOM 574 C C . GLU A 1 72 ? -12.022 -4.795 15.680 1.00 70.94 72 GLU A C 1
ATOM 576 O O . GLU A 1 72 ? -12.883 -4.816 16.554 1.00 70.94 72 GLU A O 1
ATOM 581 N N . LYS A 1 73 ? -12.297 -4.376 14.438 1.00 62.34 73 LYS A N 1
ATOM 582 C CA . LYS A 1 73 ? -13.629 -3.878 14.048 1.00 62.34 73 LYS A CA 1
ATOM 583 C C . LYS A 1 73 ? -14.728 -4.926 14.225 1.00 62.34 73 LYS A C 1
ATOM 585 O O . LYS A 1 73 ? -15.838 -4.577 14.609 1.00 62.34 73 LYS A O 1
ATOM 590 N N . LEU A 1 74 ? -14.442 -6.203 13.959 1.00 60.22 74 LEU A N 1
ATOM 591 C CA . LEU A 1 74 ? -15.386 -7.296 14.214 1.00 60.22 74 LEU A CA 1
ATOM 592 C C . LEU A 1 74 ? -15.624 -7.509 15.713 1.00 60.22 74 LEU A C 1
ATOM 594 O O . LEU A 1 74 ? -16.761 -7.763 16.103 1.00 60.22 74 LEU A O 1
ATOM 598 N N . LYS A 1 75 ? -14.586 -7.379 16.548 1.00 64.38 75 LYS A N 1
ATOM 599 C CA . LYS A 1 75 ? -14.728 -7.416 18.010 1.00 64.38 75 LYS A CA 1
ATOM 600 C C . LYS A 1 75 ? -15.551 -6.233 18.521 1.00 64.38 75 LYS A C 1
ATOM 602 O O . LYS A 1 75 ? -16.458 -6.452 19.311 1.00 64.38 75 LYS A O 1
ATOM 607 N N . GLU A 1 76 ? -15.310 -5.015 18.038 1.00 59.81 76 GLU A N 1
ATOM 608 C CA . GLU A 1 76 ? -16.110 -3.835 18.401 1.00 59.81 76 GLU A CA 1
ATOM 609 C C . GLU A 1 76 ? -17.559 -3.931 17.907 1.00 59.81 76 GLU A C 1
ATOM 611 O O . GLU A 1 76 ? -18.483 -3.595 18.643 1.00 59.81 76 GLU A O 1
ATOM 616 N N . ALA A 1 77 ? -17.785 -4.429 16.687 1.00 58.91 77 ALA A N 1
ATOM 617 C CA . ALA A 1 77 ? -19.128 -4.642 16.154 1.00 58.91 77 ALA A CA 1
ATOM 618 C C . ALA A 1 77 ? -19.895 -5.708 16.955 1.00 58.91 77 ALA A C 1
ATOM 620 O O . ALA A 1 77 ? -21.052 -5.488 17.295 1.00 58.91 77 ALA A O 1
ATOM 621 N N . GLN A 1 78 ? -19.252 -6.819 17.331 1.00 55.56 78 GLN A N 1
ATOM 622 C CA . GLN A 1 78 ? -19.856 -7.818 18.224 1.00 55.56 78 GLN A CA 1
ATOM 623 C C . GLN A 1 78 ? -20.079 -7.266 19.637 1.0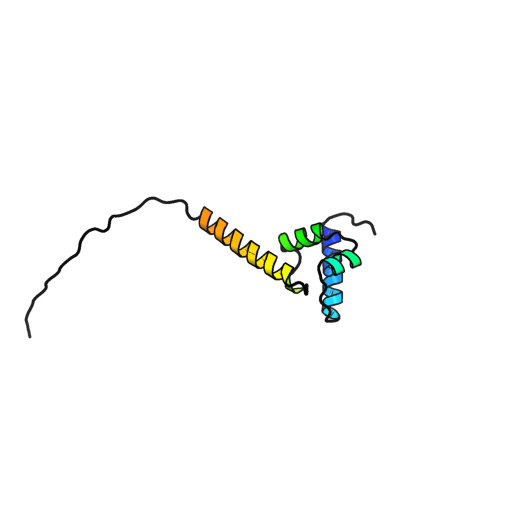0 55.56 78 GLN A C 1
ATOM 625 O O . GLN A 1 78 ? -21.102 -7.550 20.251 1.00 55.56 78 GLN A O 1
ATOM 630 N N . SER A 1 79 ? -19.176 -6.417 20.130 1.00 51.41 79 SER A N 1
ATOM 631 C CA . SER A 1 79 ? -19.308 -5.774 21.438 1.00 51.41 79 SER A CA 1
ATOM 632 C C . SER A 1 79 ? -20.437 -4.731 21.465 1.00 51.41 79 SER A C 1
ATOM 634 O O . SER A 1 79 ? -21.099 -4.583 22.484 1.00 51.41 79 SER A O 1
ATOM 636 N N . ARG A 1 80 ? -20.741 -4.076 20.333 1.00 49.66 80 ARG A N 1
ATOM 637 C CA . ARG A 1 80 ? -21.904 -3.179 20.186 1.00 49.66 80 ARG A CA 1
ATOM 638 C C . ARG A 1 80 ? -23.234 -3.901 19.936 1.00 49.66 80 ARG A C 1
ATOM 640 O O . ARG A 1 80 ? -24.276 -3.327 20.238 1.00 49.66 80 ARG A O 1
ATOM 647 N N . VAL A 1 81 ? -23.218 -5.126 19.401 1.00 48.91 81 VAL A N 1
ATOM 648 C CA . VAL A 1 81 ? -24.420 -5.981 19.285 1.00 48.91 81 VAL A CA 1
ATOM 649 C C . VAL A 1 81 ? -24.723 -6.705 20.605 1.00 48.91 81 VAL A C 1
ATOM 651 O O . VAL A 1 81 ? -25.865 -7.081 20.845 1.00 48.91 81 VAL A O 1
ATOM 654 N N . ALA A 1 82 ? -23.757 -6.801 21.522 1.00 46.19 82 ALA A N 1
ATOM 655 C CA . ALA A 1 82 ? -23.986 -7.215 22.903 1.00 46.19 82 ALA A CA 1
ATOM 656 C C . ALA A 1 82 ? -24.552 -6.065 23.765 1.00 46.19 82 ALA A C 1
ATOM 658 O O . ALA A 1 82 ? -24.018 -5.742 24.824 1.00 46.19 82 ALA A O 1
ATOM 659 N N . GLN A 1 83 ? -25.657 -5.447 23.334 1.00 42.16 83 GLN A N 1
ATOM 660 C CA . GLN A 1 83 ? -26.585 -4.916 24.330 1.00 42.16 83 GLN A CA 1
ATOM 661 C C . GLN A 1 83 ? -27.245 -6.128 25.002 1.00 42.16 83 GLN A C 1
ATOM 663 O O . GLN A 1 83 ? -27.810 -6.970 24.299 1.00 42.16 83 GLN A O 1
ATOM 668 N N . PRO A 1 84 ? -27.162 -6.259 26.335 1.00 48.03 84 PRO A N 1
ATOM 669 C CA . PRO A 1 84 ? -27.818 -7.333 27.049 1.00 48.03 84 PRO A CA 1
ATOM 670 C C . PRO A 1 84 ? -29.315 -7.042 27.017 1.00 48.03 84 PRO A C 1
ATOM 672 O O . PRO A 1 84 ? -29.837 -6.310 27.857 1.00 48.03 84 PRO A O 1
ATOM 675 N N . VAL A 1 85 ? -30.037 -7.606 26.051 1.00 44.25 85 VAL A N 1
ATOM 676 C CA . VAL A 1 85 ? -31.459 -7.834 26.282 1.00 44.25 85 VAL A CA 1
ATOM 677 C C . VAL A 1 85 ? -31.535 -8.914 27.351 1.00 44.25 85 VAL A C 1
ATOM 679 O O . VAL A 1 85 ? -31.342 -10.100 27.098 1.00 44.25 85 VAL A O 1
ATOM 682 N N . SER A 1 86 ? -31.706 -8.452 28.590 1.00 46.97 86 SER A N 1
ATOM 683 C CA . SER A 1 86 ? -32.113 -9.273 29.719 1.00 46.97 86 SER A CA 1
ATOM 684 C C . SER A 1 86 ? -33.255 -10.177 29.286 1.00 46.97 86 SER A C 1
ATOM 686 O O . SER A 1 86 ? -34.347 -9.709 28.976 1.00 46.97 86 SER A O 1
ATOM 688 N N . SER A 1 87 ? -32.984 -11.472 29.281 1.00 42.34 87 SER A N 1
ATOM 689 C CA . SER A 1 87 ? -33.912 -12.516 29.691 1.00 42.34 87 SER A CA 1
ATOM 690 C C . SER A 1 87 ? -33.054 -13.737 29.972 1.00 42.34 87 SER A C 1
ATOM 692 O O . SER A 1 87 ? -32.808 -14.572 29.108 1.00 42.34 87 SER A O 1
ATOM 694 N N . GLU A 1 88 ? -32.538 -13.792 31.191 1.00 50.59 88 GLU A N 1
ATOM 695 C CA . GLU A 1 88 ? -32.298 -15.072 31.838 1.00 50.59 88 GLU A CA 1
ATOM 696 C C . GLU A 1 88 ? -33.677 -15.734 32.008 1.00 50.59 88 GLU A C 1
ATOM 698 O O . GLU A 1 88 ? -34.613 -15.074 32.469 1.00 50.59 88 GLU A O 1
ATOM 703 N N . PRO A 1 89 ? -33.843 -17.006 31.622 1.00 48.25 89 PRO A N 1
ATOM 704 C CA . PRO A 1 89 ? -34.676 -17.867 32.431 1.00 48.25 89 PRO A CA 1
ATOM 705 C C . PRO A 1 89 ? -33.827 -19.009 32.982 1.00 48.25 89 PRO A C 1
ATOM 707 O O . PRO A 1 89 ? -33.094 -19.697 32.274 1.00 48.25 89 PRO A O 1
ATOM 710 N N . GLU A 1 90 ? -33.949 -19.141 34.293 1.00 51.56 90 GLU A N 1
ATOM 711 C CA . GLU A 1 90 ? -33.318 -20.083 35.204 1.00 51.56 90 GLU A CA 1
ATOM 712 C C . GLU A 1 90 ? -33.182 -21.534 34.693 1.00 51.56 90 GLU A C 1
ATOM 714 O O . GLU A 1 90 ? -34.050 -22.048 33.977 1.00 51.56 90 GLU A O 1
ATOM 719 N N . PRO A 1 91 ? -32.168 -22.279 35.177 1.00 59.09 91 PRO A N 1
ATOM 720 C CA . PRO A 1 91 ? -32.074 -23.716 34.976 1.00 59.09 91 PRO A CA 1
ATOM 721 C C . PRO A 1 91 ? -33.094 -24.419 35.881 1.00 59.09 91 PRO A C 1
ATOM 723 O O . PRO A 1 91 ? -32.784 -24.789 37.014 1.00 59.09 91 PRO A O 1
ATOM 726 N N . THR A 1 92 ? -34.325 -24.632 35.411 1.00 56.06 92 THR A N 1
ATOM 727 C CA . THR A 1 92 ? -35.327 -25.360 36.202 1.00 56.06 92 THR A CA 1
ATOM 728 C C . THR A 1 92 ? -35.666 -26.735 35.633 1.00 56.06 92 THR A C 1
ATOM 730 O O . THR A 1 92 ? -36.307 -26.909 34.607 1.00 56.06 92 THR A O 1
ATOM 733 N N . LYS A 1 93 ? -35.259 -27.721 36.442 1.00 56.81 93 LYS A N 1
ATOM 734 C CA . LYS A 1 93 ? -35.894 -29.023 36.676 1.00 56.81 93 LYS A CA 1
ATOM 735 C C . LYS A 1 93 ? -35.897 -30.051 35.539 1.00 56.81 93 LYS A C 1
ATOM 737 O O . LYS A 1 93 ? -36.769 -30.111 34.684 1.00 56.81 93 LYS A O 1
ATOM 742 N N . LYS A 1 94 ? -34.985 -31.013 35.729 1.00 61.50 94 LYS A N 1
ATOM 743 C CA . LYS A 1 94 ? -35.175 -32.461 35.542 1.00 61.50 94 LYS A CA 1
ATOM 744 C C . LYS A 1 94 ? -36.654 -32.852 35.386 1.00 61.50 94 LYS A C 1
ATOM 746 O O . LYS A 1 94 ? -37.380 -32.848 36.379 1.00 61.50 94 LYS A O 1
ATOM 751 N N . HIS A 1 95 ? -37.049 -33.322 34.205 1.00 50.78 95 HIS A N 1
ATOM 752 C CA . HIS A 1 95 ? -38.188 -34.229 34.106 1.00 50.78 95 HIS A CA 1
ATOM 753 C C . HIS A 1 95 ? -37.669 -35.659 33.982 1.00 50.78 95 HIS A C 1
ATOM 755 O O . HIS A 1 95 ? -37.380 -36.175 32.907 1.00 50.78 95 HIS A O 1
ATOM 761 N N . SER A 1 96 ? -37.530 -36.285 35.152 1.00 56.34 96 SER A N 1
ATOM 762 C CA . SER A 1 96 ? -37.685 -37.728 35.280 1.00 56.34 96 SER A CA 1
ATOM 763 C C . SER A 1 96 ? -39.087 -38.067 34.770 1.00 56.34 96 SER A C 1
ATOM 765 O O . SER A 1 96 ? -40.070 -37.466 35.208 1.00 56.34 96 SER A O 1
ATOM 767 N N . GLY A 1 97 ? -39.163 -38.955 33.787 1.00 54.31 97 GLY A N 1
ATOM 768 C CA . GLY A 1 97 ? -40.387 -39.312 33.080 1.00 54.31 97 GLY A CA 1
ATOM 769 C C . GLY A 1 97 ? -40.382 -40.795 32.765 1.00 54.31 97 GLY A C 1
ATOM 770 O O . GLY A 1 97 ? -40.359 -41.196 31.609 1.00 54.31 97 GLY A O 1
ATOM 771 N N . PHE A 1 98 ? -40.355 -41.597 33.825 1.00 58.41 98 PHE A N 1
ATOM 772 C CA . PHE A 1 98 ? -40.736 -43.001 33.819 1.00 58.41 98 PHE A CA 1
ATOM 773 C C . PHE A 1 98 ? -42.045 -43.169 33.022 1.00 58.41 98 PHE A C 1
ATOM 775 O O . PHE A 1 98 ? -43.103 -42.759 33.487 1.00 58.41 98 PHE A O 1
ATOM 782 N N . HIS A 1 99 ? -41.987 -43.773 31.834 1.00 63.00 99 HIS A N 1
ATOM 783 C CA . HIS A 1 99 ? -43.163 -44.317 31.157 1.00 63.00 99 HIS A CA 1
ATOM 784 C C . HIS A 1 99 ? -42.911 -45.791 30.837 1.00 63.00 99 HIS A C 1
ATOM 786 O O . HIS A 1 99 ? -42.423 -46.157 29.773 1.00 63.00 99 HIS A O 1
ATOM 792 N N . LYS A 1 100 ? -43.269 -46.642 31.806 1.00 58.06 100 LYS A N 1
ATOM 793 C CA . LYS A 1 100 ? -43.752 -47.997 31.524 1.00 58.06 100 LYS A CA 1
ATOM 794 C C . LYS A 1 100 ? -45.010 -47.908 30.653 1.00 58.06 100 LYS A C 1
ATOM 796 O O . LYS A 1 100 ? -45.864 -47.068 3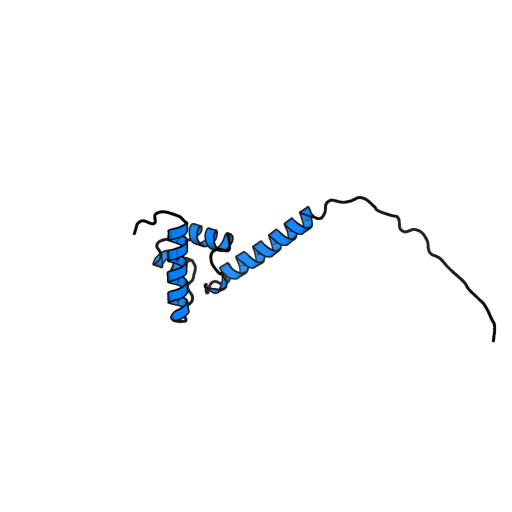0.936 1.00 58.06 100 LYS A O 1
ATOM 801 N N . ARG A 1 101 ? -45.121 -48.825 29.689 1.00 61.66 101 ARG A N 1
ATOM 802 C CA . ARG A 1 101 ? -46.319 -49.526 29.161 1.00 61.66 101 ARG A CA 1
ATOM 803 C C . ARG A 1 101 ? -45.780 -50.425 28.027 1.00 61.66 101 ARG A C 1
ATOM 805 O O . ARG A 1 101 ? -45.181 -49.891 27.108 1.00 61.66 101 ARG A O 1
ATOM 812 N N . VAL A 1 102 ? -45.606 -51.745 28.185 1.00 67.25 102 VAL A N 1
ATOM 813 C CA . VAL A 1 102 ? -46.614 -52.826 28.054 1.00 67.25 102 VAL A CA 1
ATOM 814 C C . VAL A 1 102 ? -47.692 -52.475 27.029 1.00 67.25 102 VAL A C 1
ATOM 816 O O . VAL A 1 102 ? -48.560 -51.670 27.356 1.00 67.25 102 VAL A O 1
ATOM 819 N N . ASP A 1 103 ? -47.594 -53.010 25.807 1.00 56.25 103 ASP A N 1
ATOM 820 C CA . ASP A 1 103 ? -48.485 -54.052 25.254 1.00 56.25 103 ASP A CA 1
ATOM 821 C C . ASP A 1 103 ? -48.063 -54.413 23.805 1.00 56.25 103 ASP A C 1
ATOM 823 O O . ASP A 1 103 ? -47.519 -53.552 23.111 1.00 56.25 103 ASP A O 1
ATOM 827 N N . SER A 1 104 ? -48.378 -55.651 23.389 1.00 49.91 104 SER A N 1
ATOM 828 C CA . SER A 1 104 ? -48.181 -56.321 22.079 1.00 49.91 104 SER A CA 1
ATOM 829 C C . SER A 1 104 ? -46.841 -57.011 21.804 1.00 49.91 104 SER A C 1
ATOM 831 O O . SER A 1 104 ? -45.840 -56.333 21.486 1.00 49.91 104 SER A O 1
#

Sequence (104 aa):
MEFSGPKDKLRHLKNILRDNAAKGNMLTIPQLSEISQIGDTVIWEFINSGQLDVASFSDPEVRDFVVKRRREKLKEAQSRVAQPVSSEPEPTKKHSGFHKRVDS